Protein AF-A0A2A5WY57-F1 (afdb_monomer_lite)

Radius of gyration: 16.87 Å; chains: 1; bounding box: 44×30×49 Å

Foldseek 3Di:
DKDFDFACAQPAAAQQQRHTDHGGATWIWDWDADPPDGDTDTHTHRLVSCLQQVLVVSLVCCVVPNDPPPVVSVVSNVSSVLCVVQVQSNFFQEKDFACAQPFAAPQPRHTDHGRAIWTFTWDDDPSHTHTPGIHFLCCCCVRRVHLPCNLVSRPVRYPPDDPVNSVVSVVRND

Sequence (174 aa):
MNVIEPASSGRSKGRGCKQNIAKGDLPFGEQLPNPFADGDMTLWFHLLCAAYRRPEPLHDLLSESPPEDGECSENLTELCRIGIEAPRLQRIAEAELAPSGRTRCRHRKEAIEKATWRLRLEYFEEGAFNPSGNIHLGCSTVFLTTTDTVMARVIHFTTELTDTQAKEIKEALQ

InterPro domains:
  IPR001510 Zinc finger, PARP-type [PS50064] (2-56)
  IPR001510 Zinc finger, PARP-type [SM01336] (5-81)
  IPR001510 Zinc finger, PARP-type [SM01336] (96-174)
  IPR036957 Zinc finger, PARP-type superfamily [G3DSA:3.30.1740.10] (2-79)
  IPR036957 Zinc finger, PARP-type superfamily [G3DSA:3.30.1740.10] (90-174)

Secondary structure (DSSP, 8-state):
--EE---S-TT-B-TTT-PBPPTT---EEEEEE-SSSSSEEEEEE-HHHHHHH-HHHHHHHHHHS--S-HHHHHHHHHHHHHHHHSGGGGGEEEEEE-S-TTPBBTTT-PBPPTT-EEEEEEEEETTEEEEEEEEEGGGHHHHHS--TTHHHHHHHHSTT--HHHHHHHHHHT-

Organism: NCBI:txid1986255

pLDDT: mean 93.29, std 5.65, range [62.72, 97.94]

Structure (mmCIF, N/CA/C/O backbone):
data_AF-A0A2A5WY57-F1
#
_entry.id   AF-A0A2A5WY57-F1
#
loop_
_atom_site.group_PDB
_atom_site.id
_atom_site.type_symbol
_atom_site.label_atom_id
_atom_site.label_alt_id
_atom_site.label_comp_id
_atom_site.label_asym_id
_atom_site.label_entity_id
_atom_site.label_seq_id
_atom_site.pdbx_PDB_ins_code
_atom_site.Cartn_x
_atom_site.Cartn_y
_atom_site.Cartn_z
_atom_site.occupancy
_atom_site.B_iso_or_equiv
_atom_site.auth_seq_id
_atom_site.auth_comp_id
_atom_site.auth_asym_id
_atom_site.auth_atom_id
_atom_site.pdbx_PDB_model_num
ATOM 1 N N . MET A 1 1 ? 4.658 -5.358 -22.355 1.00 84.69 1 MET A N 1
ATOM 2 C CA . MET A 1 1 ? 5.766 -5.870 -21.513 1.00 84.69 1 MET A CA 1
ATOM 3 C C . MET A 1 1 ? 6.025 -4.863 -20.409 1.00 84.69 1 MET A C 1
ATOM 5 O O . MET A 1 1 ? 6.137 -3.685 -20.723 1.00 84.69 1 MET A O 1
ATOM 9 N N . ASN A 1 2 ? 6.044 -5.297 -19.149 1.00 94.56 2 ASN A N 1
ATOM 10 C CA . ASN A 1 2 ? 6.257 -4.399 -18.010 1.00 94.56 2 ASN A CA 1
ATOM 11 C C . ASN A 1 2 ? 7.690 -3.855 -17.999 1.00 94.56 2 ASN A C 1
ATOM 13 O O . ASN A 1 2 ? 8.589 -4.492 -18.542 1.00 94.56 2 ASN A O 1
ATOM 17 N N . VAL A 1 3 ? 7.898 -2.687 -17.393 1.00 94.50 3 VAL A N 1
ATOM 18 C CA . VAL A 1 3 ? 9.199 -2.001 -17.391 1.00 94.50 3 VAL A CA 1
ATOM 19 C C 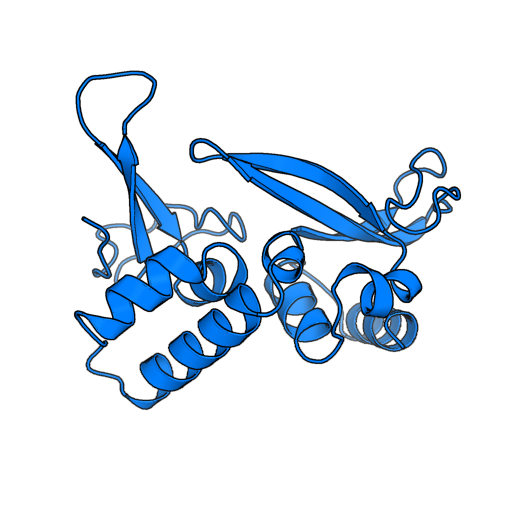. VAL A 1 3 ? 9.534 -1.416 -16.022 1.00 94.50 3 VAL A C 1
ATOM 21 O O . VAL A 1 3 ? 8.642 -1.025 -15.270 1.00 94.50 3 VAL A O 1
ATOM 24 N N . ILE A 1 4 ? 10.826 -1.312 -15.716 1.00 94.62 4 ILE A N 1
ATOM 25 C CA . ILE A 1 4 ? 11.364 -0.439 -14.668 1.00 94.62 4 ILE A CA 1
ATOM 26 C C . ILE A 1 4 ? 12.348 0.492 -15.363 1.00 94.62 4 ILE A C 1
ATOM 28 O O . ILE A 1 4 ? 13.357 0.041 -15.899 1.00 94.62 4 ILE A O 1
ATOM 32 N N . GLU A 1 5 ? 12.042 1.784 -15.398 1.00 93.00 5 GLU A N 1
ATOM 33 C CA . GLU A 1 5 ? 12.863 2.765 -16.110 1.00 93.00 5 GLU A CA 1
ATOM 34 C C . GLU A 1 5 ? 12.839 4.127 -15.415 1.00 93.00 5 GLU A C 1
ATOM 36 O O . GLU A 1 5 ? 11.856 4.437 -14.739 1.00 93.00 5 GLU A O 1
ATOM 41 N N . PRO A 1 6 ? 13.879 4.967 -15.579 1.00 94.81 6 PRO A N 1
ATOM 42 C CA . PRO A 1 6 ? 13.892 6.297 -14.991 1.00 94.81 6 PRO A CA 1
ATOM 43 C C . PRO A 1 6 ? 12.713 7.148 -15.471 1.00 94.81 6 PRO A C 1
ATOM 45 O O . PRO A 1 6 ? 12.503 7.350 -16.669 1.00 94.81 6 PRO A O 1
ATOM 48 N N . ALA A 1 7 ? 11.971 7.726 -14.532 1.00 95.06 7 ALA A N 1
ATOM 49 C CA . ALA A 1 7 ? 10.835 8.578 -14.827 1.00 95.06 7 ALA A CA 1
ATOM 50 C C . ALA A 1 7 ? 11.285 9.821 -15.609 1.00 95.06 7 ALA A C 1
ATOM 52 O O . ALA A 1 7 ? 12.013 10.681 -15.104 1.00 95.06 7 ALA A O 1
ATOM 53 N N . SER A 1 8 ? 10.788 9.963 -16.839 1.00 94.44 8 SER A N 1
ATOM 54 C CA . SER A 1 8 ? 11.121 11.091 -17.723 1.00 94.44 8 SER A CA 1
ATOM 55 C C . SER A 1 8 ? 10.686 12.460 -17.176 1.00 94.44 8 SER A C 1
ATOM 57 O O . SER A 1 8 ? 11.261 13.496 -17.526 1.00 94.44 8 SER A O 1
ATOM 59 N N . SER A 1 9 ? 9.681 12.491 -16.293 1.00 95.31 9 SER A N 1
ATOM 60 C CA . SER A 1 9 ? 9.172 13.703 -15.646 1.00 95.31 9 SER A CA 1
ATOM 61 C C . SER A 1 9 ? 8.577 13.406 -14.270 1.00 95.31 9 SER A C 1
ATOM 63 O O . SER A 1 9 ? 8.191 12.277 -13.993 1.00 95.31 9 SER A O 1
ATOM 65 N N . GLY A 1 10 ? 8.414 14.447 -13.447 1.00 94.69 10 GLY A N 1
ATOM 66 C CA . GLY A 1 10 ? 7.782 14.353 -12.126 1.00 94.69 10 GLY A CA 1
ATOM 67 C C . GLY A 1 10 ? 6.246 14.440 -12.122 1.00 94.69 10 GLY A C 1
ATOM 68 O O . GLY A 1 10 ? 5.657 14.798 -11.106 1.00 94.69 10 GLY A O 1
ATOM 69 N N . ARG A 1 11 ? 5.589 14.249 -13.278 1.00 94.31 11 ARG A N 1
ATOM 70 C CA . ARG A 1 11 ? 4.135 14.470 -13.440 1.00 94.31 11 ARG A CA 1
ATOM 71 C C . ARG A 1 11 ? 3.291 13.222 -13.189 1.00 94.31 11 ARG A C 1
ATOM 73 O O . ARG A 1 11 ? 2.091 13.343 -12.952 1.00 94.31 11 ARG A O 1
ATOM 80 N N . SER A 1 12 ? 3.894 12.040 -13.281 1.00 95.19 12 SER A N 1
ATOM 81 C CA . SER A 1 12 ? 3.203 10.776 -13.037 1.00 95.19 12 SER A CA 1
ATOM 82 C C . SER A 1 12 ? 2.907 10.617 -11.549 1.00 95.19 12 SER A C 1
ATOM 84 O O . SER A 1 12 ? 3.726 10.971 -10.704 1.00 95.19 12 SER A O 1
ATOM 86 N N . LYS A 1 13 ? 1.743 10.051 -11.228 1.00 95.62 13 LYS A N 1
ATOM 87 C CA . LYS A 1 13 ? 1.379 9.666 -9.862 1.00 95.62 13 LYS A CA 1
ATOM 88 C C . LYS A 1 13 ? 1.434 8.154 -9.730 1.00 95.62 13 LYS A C 1
ATOM 90 O O . LYS A 1 13 ? 0.886 7.454 -10.580 1.00 95.62 13 LYS A O 1
ATOM 95 N N . GLY A 1 14 ? 2.053 7.666 -8.662 1.00 95.69 14 GLY A N 1
ATOM 96 C CA . GLY A 1 14 ? 2.055 6.249 -8.327 1.00 95.69 14 GLY A CA 1
ATOM 97 C C . GLY A 1 14 ? 0.635 5.793 -8.019 1.00 95.69 14 GLY A C 1
ATOM 98 O O . GLY A 1 14 ? -0.016 6.340 -7.132 1.00 95.69 14 GLY A O 1
ATOM 99 N N . ARG A 1 15 ? 0.127 4.788 -8.735 1.00 95.69 15 ARG A N 1
ATOM 100 C CA . ARG A 1 15 ? -1.267 4.346 -8.572 1.00 95.69 15 ARG A CA 1
ATOM 101 C C . ARG A 1 15 ? -1.577 3.722 -7.211 1.00 95.69 15 ARG A C 1
ATOM 103 O O . ARG A 1 15 ? -2.738 3.721 -6.820 1.00 95.69 15 ARG A O 1
ATOM 110 N N . GLY A 1 16 ? -0.566 3.222 -6.498 1.00 94.56 16 GLY A N 1
ATOM 111 C CA . GLY A 1 16 ? -0.726 2.660 -5.153 1.00 94.56 16 GLY A CA 1
ATOM 112 C C . GLY A 1 16 ? -1.022 3.724 -4.091 1.00 94.56 16 GLY A C 1
ATOM 113 O O . GLY A 1 16 ? -2.063 3.673 -3.446 1.00 94.56 16 GLY A O 1
ATOM 114 N N . CYS A 1 17 ? -0.127 4.705 -3.931 1.00 94.50 17 CYS A N 1
ATOM 115 C CA . CYS A 1 17 ? -0.208 5.737 -2.884 1.00 94.50 17 CYS A CA 1
ATOM 116 C C . CYS A 1 17 ? -0.767 7.092 -3.360 1.00 94.50 17 CYS A C 1
ATOM 118 O O . CYS A 1 17 ? -0.982 7.993 -2.551 1.00 94.50 17 CYS A O 1
ATOM 120 N N . LYS A 1 18 ? -0.980 7.267 -4.672 1.00 93.94 18 LYS A N 1
ATOM 121 C CA . LYS A 1 18 ? -1.469 8.498 -5.329 1.00 93.94 18 LYS A CA 1
ATOM 122 C C . LYS A 1 18 ? -0.518 9.705 -5.232 1.00 93.94 18 LYS A C 1
ATOM 124 O O . LYS A 1 18 ? -0.885 10.796 -5.674 1.00 93.94 18 LYS A O 1
ATOM 129 N N . GLN A 1 19 ? 0.700 9.510 -4.722 1.00 94.75 19 GLN A N 1
ATOM 130 C CA . GLN A 1 19 ? 1.749 10.531 -4.655 1.00 94.75 19 GLN A CA 1
ATOM 131 C C . GLN A 1 19 ? 2.503 10.657 -5.981 1.00 94.75 19 GLN A C 1
ATOM 133 O O . GLN A 1 19 ? 2.505 9.734 -6.798 1.00 94.75 19 GLN A O 1
ATOM 138 N N . ASN A 1 20 ? 3.156 11.799 -6.195 1.00 96.75 20 ASN A N 1
ATOM 139 C CA . ASN A 1 20 ? 3.978 12.018 -7.385 1.00 96.75 20 ASN A CA 1
ATOM 140 C C . ASN A 1 20 ? 5.194 11.071 -7.396 1.00 96.75 20 ASN A C 1
ATOM 142 O O . ASN A 1 20 ? 5.759 10.745 -6.352 1.00 96.75 20 ASN A O 1
ATOM 146 N N . ILE A 1 21 ? 5.599 10.644 -8.587 1.00 96.69 21 ILE A N 1
ATOM 147 C CA . ILE A 1 21 ? 6.870 9.957 -8.846 1.00 96.69 21 ILE A CA 1
ATOM 148 C C . ILE A 1 21 ? 7.864 11.033 -9.273 1.00 96.69 21 ILE A C 1
ATOM 150 O O . ILE A 1 21 ? 7.536 11.813 -10.169 1.00 96.69 21 ILE A O 1
ATOM 154 N N . ALA A 1 22 ? 9.032 11.130 -8.634 1.00 96.88 22 ALA A N 1
ATOM 155 C CA . ALA A 1 22 ? 9.987 12.176 -8.980 1.00 96.88 22 ALA A CA 1
ATOM 156 C C . ALA A 1 22 ? 10.674 11.865 -10.316 1.00 96.88 22 ALA A C 1
ATOM 158 O O . ALA A 1 22 ? 10.814 10.715 -10.724 1.00 96.88 22 ALA A O 1
ATOM 159 N N . LYS A 1 23 ? 11.107 12.912 -11.027 1.00 96.44 23 LYS A N 1
ATOM 160 C CA . LYS A 1 23 ? 11.884 12.740 -12.259 1.00 96.44 23 LYS A CA 1
ATOM 161 C C . LYS A 1 23 ? 13.201 12.034 -11.922 1.00 96.44 23 LYS A C 1
ATOM 163 O O . LYS A 1 23 ? 13.928 12.515 -11.061 1.00 96.44 23 LYS A O 1
ATOM 168 N N . GLY A 1 24 ? 13.530 10.980 -12.661 1.00 94.31 24 GLY A N 1
ATOM 169 C CA . GLY A 1 24 ? 14.748 10.192 -12.467 1.00 94.31 24 GLY A CA 1
ATOM 170 C C . GLY A 1 24 ? 14.603 9.012 -11.505 1.00 94.31 24 GLY A C 1
ATOM 171 O O . GLY A 1 24 ? 15.455 8.131 -11.553 1.00 94.31 24 GLY A O 1
ATOM 172 N N . ASP A 1 25 ? 13.531 8.941 -10.707 1.00 94.19 25 ASP A N 1
ATOM 173 C CA . ASP A 1 25 ? 13.212 7.733 -9.931 1.00 94.19 25 ASP A CA 1
ATOM 174 C C . ASP A 1 25 ? 12.941 6.555 -10.871 1.00 94.19 25 ASP A C 1
ATOM 176 O O . ASP A 1 25 ? 12.549 6.770 -12.014 1.00 94.19 25 ASP A O 1
ATOM 180 N N . LEU A 1 26 ? 13.079 5.322 -10.384 1.00 94.25 26 LEU A N 1
ATOM 181 C CA . LEU A 1 26 ? 12.827 4.087 -11.137 1.00 94.25 26 LEU A CA 1
ATOM 182 C C . LEU A 1 26 ? 11.443 3.491 -10.802 1.00 94.25 26 LEU A C 1
ATOM 184 O O . LEU A 1 26 ? 11.377 2.550 -10.016 1.00 94.25 26 LEU A O 1
ATOM 188 N N . PRO A 1 27 ? 10.305 4.012 -11.299 1.00 95.75 27 PRO A N 1
ATOM 189 C CA . PRO A 1 27 ? 9.007 3.379 -11.088 1.00 95.75 27 PRO A CA 1
ATOM 190 C C . PRO A 1 27 ? 8.852 2.076 -11.881 1.00 95.75 27 PRO A C 1
ATOM 192 O O . PRO A 1 27 ? 9.459 1.876 -12.929 1.00 95.75 27 PRO A O 1
ATOM 195 N N . PHE A 1 28 ? 7.933 1.237 -11.413 1.00 97.06 28 PHE A N 1
ATOM 196 C CA . PHE A 1 28 ? 7.390 0.118 -12.171 1.00 97.06 28 PHE A CA 1
ATOM 197 C C . PHE A 1 28 ? 6.265 0.608 -13.092 1.00 97.06 28 PHE A C 1
ATOM 199 O O . PHE A 1 28 ? 5.297 1.226 -12.633 1.00 97.06 28 PHE A O 1
ATOM 206 N N . GLY A 1 29 ? 6.402 0.344 -14.388 1.00 96.75 29 GLY A N 1
ATOM 207 C CA . GLY A 1 29 ? 5.417 0.602 -15.428 1.00 96.75 29 GLY A CA 1
ATOM 208 C C . GLY A 1 29 ? 4.764 -0.695 -15.882 1.00 96.75 29 GLY A C 1
ATOM 209 O O . GLY A 1 29 ? 5.352 -1.468 -16.636 1.00 96.75 29 GLY A O 1
ATOM 210 N N . GLU A 1 30 ? 3.530 -0.922 -15.453 1.00 96.75 30 GLU A N 1
ATOM 211 C CA . GLU A 1 30 ? 2.764 -2.087 -15.879 1.00 96.75 30 GLU A CA 1
ATOM 212 C C . GLU A 1 30 ? 2.016 -1.807 -17.177 1.00 96.75 30 GLU A C 1
ATOM 214 O O . GLU A 1 30 ? 1.288 -0.816 -17.260 1.00 96.75 30 GLU A O 1
ATOM 219 N N . GLN A 1 31 ? 2.170 -2.678 -18.172 1.00 95.44 31 GLN A N 1
ATOM 220 C CA . GLN A 1 31 ? 1.458 -2.564 -19.443 1.00 95.44 31 GLN A CA 1
ATOM 221 C C . GLN A 1 31 ? 0.158 -3.354 -19.392 1.00 95.44 31 GLN A C 1
ATOM 223 O O . GLN A 1 31 ? 0.175 -4.560 -19.150 1.00 95.44 31 GLN A O 1
ATOM 228 N N . LEU A 1 32 ? -0.956 -2.682 -19.664 1.00 93.25 32 LEU A N 1
ATOM 229 C CA . LEU A 1 32 ? -2.273 -3.301 -19.797 1.00 93.25 32 LEU A CA 1
ATOM 230 C C . LEU A 1 32 ? -2.932 -2.854 -21.105 1.00 93.25 32 LEU A C 1
ATOM 232 O O . LEU A 1 32 ? -2.687 -1.723 -21.525 1.00 93.25 32 LEU A O 1
ATOM 236 N N . PRO A 1 33 ? -3.820 -3.667 -21.705 1.00 93.00 33 PRO A N 1
ATOM 237 C CA . PRO A 1 33 ? -4.618 -3.228 -22.844 1.00 93.00 33 PRO A CA 1
ATOM 238 C C . PRO A 1 33 ? -5.377 -1.942 -22.518 1.00 93.00 33 PRO A C 1
ATOM 240 O O 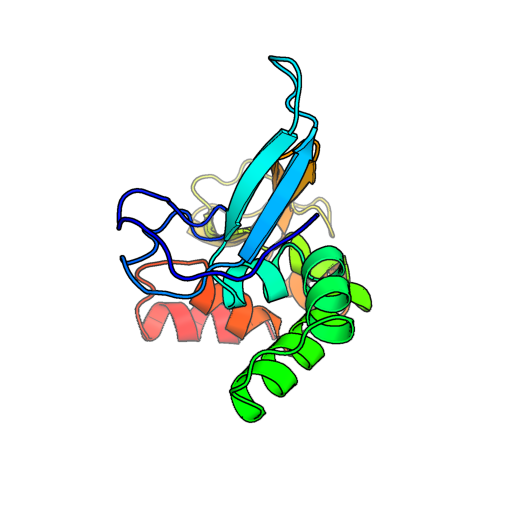. PRO A 1 33 ? -5.967 -1.812 -21.441 1.00 93.00 33 PRO A O 1
ATOM 243 N N . ASN A 1 34 ? -5.364 -0.982 -23.438 1.00 89.56 34 ASN A N 1
ATOM 244 C CA . ASN A 1 34 ? -6.107 0.255 -23.271 1.00 89.56 34 ASN A CA 1
ATOM 245 C C . ASN A 1 34 ? -7.606 -0.001 -23.529 1.00 89.56 34 ASN A C 1
ATOM 247 O O . ASN A 1 34 ? -7.976 -0.412 -24.627 1.00 89.56 34 ASN A O 1
ATOM 251 N N . PRO A 1 35 ? -8.502 0.255 -22.558 1.00 87.38 35 PRO A N 1
ATOM 252 C CA . PRO A 1 35 ? -9.932 0.003 -22.743 1.00 87.38 35 PRO A CA 1
ATOM 253 C C . PRO A 1 35 ? -10.633 1.037 -23.644 1.00 87.38 35 PRO A C 1
ATOM 255 O O . PRO A 1 35 ? -11.794 0.844 -23.999 1.00 87.38 35 PRO A O 1
ATOM 258 N N . PHE A 1 36 ? -9.968 2.145 -23.994 1.00 88.56 36 PHE A N 1
ATOM 259 C CA . PHE A 1 36 ? -10.570 3.277 -24.712 1.00 88.56 36 PHE A CA 1
ATOM 260 C C . PHE A 1 36 ? -9.951 3.562 -26.086 1.00 88.56 36 PHE A C 1
ATOM 262 O O . PHE A 1 36 ? -10.459 4.421 -26.807 1.00 88.56 36 PHE A O 1
ATOM 269 N N . ALA A 1 37 ? -8.851 2.902 -26.443 1.00 90.06 37 ALA A N 1
ATOM 270 C CA . ALA A 1 37 ? -8.170 3.081 -27.721 1.00 90.06 37 ALA A CA 1
ATOM 271 C C . ALA A 1 37 ? -7.372 1.825 -28.080 1.00 90.06 37 ALA A C 1
ATOM 273 O O . ALA A 1 37 ? -7.116 0.989 -27.220 1.00 90.06 37 ALA A O 1
ATOM 274 N N . ASP A 1 38 ? -6.935 1.726 -29.333 1.00 91.50 38 ASP A N 1
ATOM 275 C CA . ASP A 1 38 ? -6.029 0.659 -29.747 1.00 91.50 38 ASP A CA 1
ATOM 276 C C . ASP A 1 38 ? -4.664 0.792 -29.049 1.00 91.50 38 ASP A C 1
ATOM 278 O O . ASP A 1 38 ? -4.120 1.892 -28.907 1.00 91.50 38 ASP A O 1
ATOM 282 N N . GLY A 1 39 ? -4.095 -0.349 -28.654 1.00 91.56 39 GLY A N 1
ATOM 283 C CA . GLY A 1 39 ? -2.778 -0.450 -28.025 1.00 91.56 39 GLY A CA 1
ATOM 284 C C . GLY A 1 39 ? -2.818 -0.626 -26.506 1.00 91.56 39 GLY A C 1
ATOM 285 O O . GLY A 1 39 ? -3.864 -0.883 -25.909 1.00 91.56 39 GLY A O 1
ATOM 286 N N . ASP A 1 40 ? -1.648 -0.491 -25.887 1.00 93.06 40 ASP A N 1
ATOM 287 C CA . ASP A 1 40 ? -1.461 -0.652 -24.446 1.00 93.06 40 ASP A CA 1
ATOM 288 C C . ASP A 1 40 ? -1.414 0.709 -23.733 1.00 93.06 40 ASP A C 1
ATOM 290 O O . ASP A 1 40 ? -1.110 1.752 -24.320 1.00 93.06 40 ASP A O 1
ATOM 294 N N . MET A 1 41 ? -1.701 0.697 -22.435 1.00 93.19 41 MET A N 1
ATOM 295 C CA . MET A 1 41 ? -1.468 1.806 -21.522 1.00 93.19 41 MET A CA 1
ATOM 296 C C . MET A 1 41 ? -0.485 1.406 -20.421 1.00 93.19 41 MET A C 1
ATOM 298 O O . MET A 1 41 ? -0.564 0.309 -19.866 1.00 93.19 41 MET A O 1
ATOM 302 N N . THR A 1 42 ? 0.379 2.346 -20.034 1.00 95.19 42 THR A N 1
ATOM 303 C CA . THR A 1 42 ? 1.280 2.165 -18.893 1.00 95.19 42 THR A CA 1
ATOM 304 C C . THR A 1 42 ? 0.649 2.670 -17.603 1.00 95.19 42 THR A C 1
ATOM 306 O O . THR A 1 42 ? 0.237 3.831 -17.488 1.00 95.19 42 THR A O 1
ATOM 309 N N . LEU A 1 43 ? 0.657 1.825 -16.582 1.00 95.75 43 LEU A N 1
ATOM 310 C CA . LEU A 1 43 ? 0.303 2.182 -15.222 1.00 95.75 43 LEU A CA 1
ATOM 311 C C . LEU A 1 43 ? 1.551 2.286 -14.359 1.00 95.75 43 LEU A C 1
ATOM 313 O O . LEU A 1 43 ? 2.241 1.303 -14.124 1.00 95.75 43 LEU A O 1
ATOM 317 N N . TRP A 1 44 ? 1.811 3.494 -13.868 1.00 97.12 44 TRP A N 1
ATOM 318 C CA . TRP A 1 44 ? 2.997 3.784 -13.075 1.00 97.12 44 TRP A CA 1
ATOM 319 C C . TRP A 1 44 ? 2.765 3.575 -11.579 1.00 97.12 44 TRP A C 1
ATOM 321 O O . TRP A 1 44 ? 1.787 4.061 -11.001 1.00 97.12 44 TRP A O 1
ATOM 331 N N . PHE A 1 45 ? 3.714 2.903 -10.940 1.00 97.69 45 PHE A N 1
ATOM 332 C CA . PHE A 1 45 ? 3.778 2.666 -9.504 1.00 97.69 45 PHE A CA 1
ATOM 333 C C . PHE A 1 45 ? 5.199 2.955 -9.015 1.00 97.69 45 PHE A C 1
ATOM 335 O O . PHE A 1 45 ? 6.166 2.631 -9.696 1.00 97.69 45 PHE A O 1
ATOM 342 N N . HIS A 1 46 ? 5.360 3.502 -7.809 1.00 97.00 46 HIS A N 1
ATOM 343 C CA . HIS A 1 46 ? 6.645 3.365 -7.113 1.00 97.00 46 HIS A CA 1
ATOM 344 C C . HIS A 1 46 ? 6.943 1.871 -6.906 1.00 97.00 46 HIS A C 1
ATOM 346 O O . HIS A 1 46 ? 6.002 1.099 -6.708 1.00 97.00 46 HIS A O 1
ATOM 352 N N . LEU A 1 47 ? 8.214 1.454 -6.898 1.00 96.38 47 LEU A N 1
ATOM 353 C CA . LEU A 1 47 ? 8.576 0.033 -6.738 1.00 96.38 47 LEU A CA 1
ATOM 354 C C . LEU A 1 47 ? 7.950 -0.586 -5.487 1.00 96.38 47 LEU A C 1
ATOM 356 O O . LEU A 1 47 ? 7.320 -1.636 -5.562 1.00 96.38 47 LEU A O 1
ATOM 360 N N . LEU A 1 48 ? 8.015 0.118 -4.354 1.00 96.25 48 LEU A N 1
ATOM 361 C CA . LEU A 1 48 ? 7.412 -0.349 -3.107 1.00 96.25 48 LEU A CA 1
ATOM 362 C C . LEU A 1 48 ? 5.874 -0.425 -3.184 1.00 96.25 48 LEU A C 1
ATOM 364 O O . LEU A 1 48 ? 5.269 -1.373 -2.685 1.00 96.25 48 LEU A O 1
ATOM 368 N N . CYS A 1 49 ? 5.226 0.528 -3.867 1.00 97.62 49 CYS A N 1
ATOM 369 C CA . CYS A 1 49 ? 3.785 0.466 -4.131 1.00 97.62 49 CYS A CA 1
ATOM 370 C C . CYS A 1 49 ? 3.415 -0.766 -4.967 1.00 97.62 49 CYS A C 1
ATOM 372 O O . CYS A 1 49 ? 2.407 -1.413 -4.678 1.00 97.62 49 CYS A O 1
ATOM 374 N N . ALA A 1 50 ? 4.207 -1.075 -5.997 1.00 97.56 50 ALA A N 1
ATOM 375 C CA . ALA A 1 50 ? 4.017 -2.252 -6.835 1.00 97.56 50 ALA A CA 1
ATOM 376 C C . ALA A 1 50 ? 4.240 -3.540 -6.033 1.00 97.56 50 ALA A C 1
ATOM 378 O O . ALA A 1 50 ? 3.336 -4.365 -5.993 1.00 97.56 50 ALA A O 1
ATOM 379 N N . ALA A 1 51 ? 5.329 -3.661 -5.271 1.00 97.50 51 ALA A N 1
ATOM 380 C CA . ALA A 1 51 ? 5.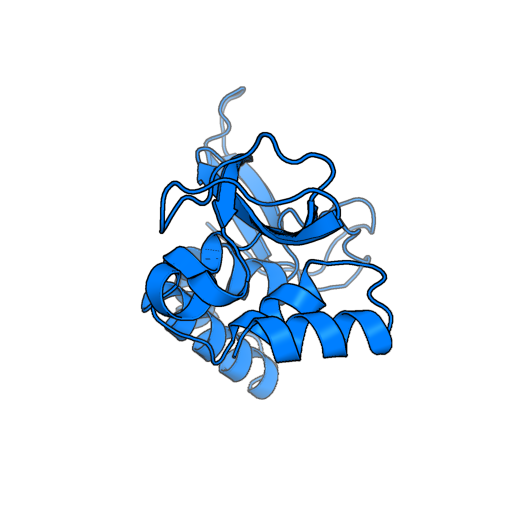578 -4.828 -4.418 1.00 97.50 51 ALA A CA 1
ATOM 381 C C . ALA A 1 51 ? 4.444 -5.076 -3.412 1.00 97.50 51 ALA A C 1
ATOM 383 O O . ALA A 1 51 ? 4.111 -6.213 -3.079 1.00 97.50 51 ALA A O 1
ATOM 384 N N . TYR A 1 52 ? 3.791 -4.012 -2.939 1.00 97.31 52 TYR A N 1
ATOM 385 C CA . TYR A 1 52 ? 2.667 -4.155 -2.031 1.00 97.31 52 TYR A CA 1
ATOM 386 C C . TYR A 1 52 ? 1.328 -4.452 -2.701 1.00 97.31 52 TYR A C 1
ATOM 388 O O . TYR A 1 52 ? 0.554 -5.228 -2.138 1.00 97.31 52 TYR A O 1
ATOM 396 N N . ARG A 1 53 ? 1.012 -3.815 -3.830 1.00 97.31 53 ARG A N 1
ATOM 397 C CA . ARG A 1 53 ? -0.339 -3.847 -4.419 1.00 97.31 53 ARG A CA 1
ATOM 398 C C . ARG A 1 53 ? -0.429 -4.686 -5.687 1.00 97.31 53 ARG A C 1
ATOM 400 O O . ARG A 1 53 ? -1.523 -5.143 -5.986 1.00 97.31 53 ARG A O 1
ATOM 407 N N . ARG A 1 54 ? 0.681 -4.857 -6.408 1.00 97.25 54 ARG A N 1
ATOM 408 C CA . ARG A 1 54 ? 0.840 -5.590 -7.675 1.00 97.25 54 ARG A CA 1
ATOM 409 C C . ARG A 1 54 ? 2.061 -6.533 -7.603 1.00 97.25 54 ARG A C 1
ATOM 411 O O . ARG A 1 54 ? 2.999 -6.365 -8.383 1.00 97.25 54 ARG A O 1
ATOM 418 N N . PRO A 1 55 ? 2.100 -7.473 -6.642 1.00 97.19 55 PRO A N 1
ATOM 419 C CA . PRO A 1 55 ? 3.297 -8.262 -6.398 1.00 97.19 55 PRO A CA 1
ATOM 420 C C . PRO A 1 55 ? 3.600 -9.253 -7.525 1.00 97.19 55 PRO A C 1
ATOM 422 O O . PRO A 1 55 ? 4.766 -9.404 -7.855 1.00 97.19 55 PRO A O 1
ATOM 425 N N . GLU A 1 56 ? 2.600 -9.880 -8.157 1.00 97.06 56 GLU A N 1
ATOM 426 C CA . GLU A 1 56 ? 2.834 -10.851 -9.237 1.00 97.06 56 GLU A CA 1
ATOM 427 C C . GLU A 1 56 ? 3.518 -10.197 -10.455 1.00 97.06 56 GLU A C 1
ATOM 429 O O . GLU A 1 56 ? 4.616 -10.625 -10.807 1.00 97.06 56 GLU A O 1
ATOM 434 N N . PRO A 1 57 ? 2.980 -9.111 -11.062 1.00 96.44 57 PRO A N 1
ATOM 435 C CA . PRO A 1 57 ? 3.592 -8.535 -12.262 1.00 96.44 57 PRO A CA 1
ATOM 436 C C . PRO A 1 57 ? 4.974 -7.920 -12.017 1.00 96.44 57 PRO A C 1
ATOM 438 O O . PRO A 1 57 ? 5.776 -7.835 -12.949 1.00 96.44 57 PRO A O 1
ATOM 441 N N . LEU A 1 58 ? 5.241 -7.453 -10.790 1.00 97.06 58 LEU A N 1
ATOM 442 C CA . LEU A 1 58 ? 6.563 -6.965 -10.410 1.00 97.06 58 LEU A CA 1
ATOM 443 C C . LEU A 1 58 ? 7.534 -8.129 -10.182 1.00 97.06 58 LEU A C 1
ATOM 445 O O . LEU A 1 58 ? 8.658 -8.064 -10.664 1.00 97.06 58 LEU A O 1
ATOM 449 N N . HIS A 1 59 ? 7.112 -9.183 -9.479 1.00 96.94 59 HIS A N 1
ATOM 450 C CA . HIS A 1 59 ? 7.938 -10.362 -9.220 1.00 96.94 59 HIS A CA 1
ATOM 451 C C . HIS A 1 59 ? 8.410 -11.025 -10.516 1.00 96.94 59 HIS A C 1
ATOM 453 O O . HIS A 1 59 ? 9.587 -11.370 -10.632 1.00 96.94 59 HIS A O 1
ATOM 459 N N . ASP A 1 60 ? 7.514 -11.164 -11.496 1.00 96.06 60 ASP A N 1
ATOM 460 C CA . ASP A 1 60 ? 7.848 -11.717 -12.810 1.00 96.06 60 ASP A CA 1
ATOM 461 C C . ASP A 1 60 ? 8.933 -10.874 -13.495 1.00 96.06 60 ASP A C 1
ATOM 463 O O . ASP A 1 60 ? 9.961 -11.402 -13.916 1.00 96.06 60 ASP A O 1
ATOM 467 N N . LEU A 1 61 ? 8.771 -9.546 -13.504 1.00 95.12 61 LEU A N 1
ATOM 468 C CA . LEU A 1 61 ? 9.759 -8.640 -14.090 1.00 95.12 61 LEU A CA 1
ATOM 469 C C . LEU A 1 61 ? 11.111 -8.688 -13.361 1.00 95.12 61 LEU A C 1
ATOM 471 O O . LEU A 1 61 ? 12.149 -8.716 -14.013 1.00 95.12 61 LEU A O 1
ATOM 475 N N . LEU A 1 62 ? 11.115 -8.707 -12.024 1.00 94.19 62 LEU A N 1
ATOM 476 C CA . LEU A 1 62 ? 12.344 -8.802 -11.226 1.00 94.19 62 LEU A CA 1
ATOM 477 C C . LEU A 1 62 ? 13.078 -10.128 -11.463 1.00 94.19 62 LEU A C 1
ATOM 479 O O . LEU A 1 62 ? 14.306 -10.158 -11.452 1.00 94.19 62 LEU A O 1
ATOM 483 N N . SER A 1 63 ? 12.335 -11.209 -11.706 1.00 91.88 63 SER A N 1
ATOM 484 C CA . SER A 1 63 ? 12.899 -12.528 -12.014 1.00 91.88 63 SER A CA 1
ATOM 485 C C . SER A 1 63 ? 13.546 -12.569 -13.402 1.00 91.88 63 SER A C 1
ATOM 487 O O . SER A 1 63 ? 14.561 -13.236 -13.592 1.00 91.88 63 SER A O 1
ATOM 489 N N . GLU A 1 64 ? 12.974 -11.856 -14.374 1.00 91.38 64 GLU A N 1
ATOM 490 C CA . GLU A 1 64 ? 13.495 -11.769 -15.744 1.00 91.38 64 GLU A CA 1
ATOM 491 C C . GLU A 1 64 ? 14.634 -10.753 -15.888 1.00 91.38 64 GLU A C 1
ATOM 493 O O . GLU A 1 64 ? 15.536 -10.924 -16.709 1.00 91.38 64 GLU A O 1
ATOM 498 N N . SER A 1 65 ? 14.574 -9.651 -15.144 1.00 86.81 65 SER A N 1
ATOM 499 C CA . SER A 1 65 ? 15.473 -8.503 -15.277 1.00 86.81 65 SER A CA 1
ATOM 500 C C . SER A 1 65 ? 15.640 -7.795 -13.928 1.00 86.81 65 SER A C 1
ATOM 502 O O . SER A 1 65 ? 15.036 -6.742 -13.695 1.00 86.81 65 SER A O 1
ATOM 504 N N . PRO A 1 66 ? 16.451 -8.362 -13.018 1.00 81.44 66 PRO A N 1
ATOM 505 C CA . PRO A 1 66 ? 16.685 -7.767 -11.712 1.00 81.44 66 PRO A CA 1
ATOM 506 C C . PRO A 1 66 ? 17.434 -6.426 -11.844 1.00 81.44 66 PRO A C 1
ATOM 508 O O . PRO A 1 66 ? 18.351 -6.315 -12.663 1.00 81.44 66 PRO A O 1
ATOM 511 N N . PRO A 1 67 ? 17.083 -5.404 -11.040 1.00 79.12 67 PRO A N 1
ATOM 512 C CA . PRO A 1 67 ? 17.851 -4.167 -10.934 1.00 79.12 67 PRO A CA 1
ATOM 513 C C . PRO A 1 67 ? 19.311 -4.426 -10.535 1.00 79.12 67 PRO A C 1
ATOM 515 O O . PRO A 1 67 ? 19.598 -5.367 -9.798 1.00 79.12 67 PRO A O 1
ATOM 518 N N . GLU A 1 68 ? 20.226 -3.546 -10.955 1.00 79.25 68 GLU A N 1
ATOM 519 C CA . GLU A 1 68 ? 21.654 -3.639 -10.592 1.00 79.25 68 GLU A CA 1
ATOM 520 C C . GLU A 1 68 ? 21.901 -3.497 -9.077 1.00 79.25 68 GLU A C 1
ATOM 522 O O . GLU A 1 68 ? 22.890 -4.009 -8.553 1.00 79.25 68 GLU A O 1
ATOM 527 N N . ASP A 1 69 ? 20.994 -2.824 -8.362 1.00 78.56 69 ASP A N 1
ATOM 528 C CA . ASP A 1 69 ? 21.011 -2.729 -6.901 1.00 78.56 69 ASP A CA 1
ATOM 529 C C . ASP A 1 69 ? 20.452 -4.015 -6.265 1.00 78.56 69 ASP A C 1
ATOM 531 O O . ASP A 1 69 ? 19.238 -4.180 -6.098 1.00 78.56 69 ASP A O 1
ATOM 535 N N . GLY A 1 70 ? 21.362 -4.933 -5.924 1.00 64.50 70 GLY A N 1
ATOM 536 C CA . GLY A 1 70 ? 21.038 -6.257 -5.390 1.00 64.50 70 GLY A CA 1
ATOM 537 C C . GLY A 1 70 ? 20.239 -6.241 -4.082 1.00 64.50 70 GLY A C 1
ATOM 538 O O . GLY A 1 70 ? 19.279 -6.995 -3.961 1.00 64.50 70 GLY A O 1
ATOM 539 N N . GLU A 1 71 ? 20.555 -5.353 -3.131 1.00 62.72 71 GLU A N 1
ATOM 540 C CA . GLU A 1 71 ? 19.859 -5.306 -1.831 1.00 62.72 71 GLU A CA 1
ATOM 541 C C . GLU A 1 71 ? 18.428 -4.764 -1.981 1.00 62.72 71 GLU A C 1
ATOM 543 O O . GLU A 1 71 ? 17.478 -5.284 -1.387 1.00 62.72 71 GLU A O 1
ATOM 548 N N . CYS A 1 72 ? 18.237 -3.741 -2.820 1.00 79.00 72 CYS A N 1
ATOM 549 C CA . CYS A 1 72 ? 16.903 -3.241 -3.150 1.00 79.00 72 CYS A CA 1
ATOM 550 C C . CYS A 1 72 ? 16.073 -4.309 -3.886 1.00 79.00 72 CYS A C 1
ATOM 552 O O . CYS A 1 72 ? 14.901 -4.524 -3.561 1.00 79.00 72 CYS A O 1
ATOM 554 N N . SER A 1 73 ? 16.691 -5.019 -4.836 1.00 81.00 73 SER A N 1
ATOM 555 C CA . SER A 1 73 ? 16.058 -6.093 -5.608 1.00 81.00 73 SER A CA 1
ATOM 556 C C . SER A 1 73 ? 15.594 -7.264 -4.730 1.00 81.00 73 SER A C 1
ATOM 558 O O . SER A 1 73 ? 14.448 -7.709 -4.845 1.00 81.00 73 SER A O 1
ATOM 560 N N . GLU A 1 74 ? 16.437 -7.734 -3.804 1.00 85.12 74 GLU A N 1
ATOM 561 C CA . GLU A 1 74 ? 16.105 -8.830 -2.882 1.00 85.12 74 GLU A CA 1
ATOM 562 C C . GLU A 1 74 ? 14.937 -8.459 -1.961 1.00 85.12 74 GLU A C 1
ATOM 564 O O . GLU A 1 74 ? 13.969 -9.216 -1.838 1.00 85.12 74 GLU A O 1
ATOM 569 N N . ASN A 1 75 ? 14.971 -7.254 -1.383 1.00 92.25 75 ASN A N 1
ATOM 570 C CA . ASN A 1 75 ? 13.894 -6.754 -0.531 1.00 92.25 75 ASN A CA 1
ATOM 571 C C . ASN A 1 75 ? 12.557 -6.655 -1.285 1.00 92.25 75 ASN A C 1
ATOM 573 O O . ASN A 1 75 ? 11.516 -7.062 -0.765 1.00 92.25 75 ASN A O 1
ATOM 577 N N . LEU A 1 76 ? 12.559 -6.135 -2.518 1.00 94.75 76 LEU A N 1
ATOM 578 C CA . LEU A 1 76 ? 11.348 -6.051 -3.342 1.00 94.75 76 LEU A CA 1
ATOM 579 C C . LEU A 1 76 ? 10.811 -7.436 -3.712 1.00 94.75 76 LEU A C 1
ATOM 581 O O . LEU A 1 76 ? 9.598 -7.649 -3.656 1.00 94.75 76 LEU A O 1
ATOM 585 N N . THR A 1 77 ? 11.696 -8.373 -4.049 1.00 95.88 77 THR A N 1
ATOM 586 C CA . THR A 1 77 ? 11.329 -9.752 -4.400 1.00 95.88 77 THR A CA 1
ATOM 587 C C . THR A 1 77 ? 10.650 -10.454 -3.224 1.00 95.88 77 THR A C 1
ATOM 589 O O . THR A 1 77 ? 9.575 -11.035 -3.390 1.00 95.88 77 THR A O 1
ATOM 592 N N . GLU A 1 78 ? 11.202 -10.323 -2.016 1.00 95.19 78 GLU A N 1
ATOM 593 C CA . GLU A 1 78 ? 10.611 -10.902 -0.807 1.00 95.19 78 GLU A CA 1
ATOM 594 C C . GLU A 1 78 ? 9.246 -10.280 -0.473 1.00 95.19 78 GLU A C 1
ATOM 596 O O . GLU A 1 78 ? 8.280 -10.991 -0.179 1.00 95.19 78 GLU A O 1
ATOM 601 N N . LEU A 1 79 ? 9.112 -8.954 -0.586 1.00 95.88 79 LEU A N 1
ATOM 602 C CA . LEU A 1 79 ? 7.821 -8.284 -0.399 1.00 95.88 79 LEU A CA 1
ATOM 603 C C . LEU A 1 79 ? 6.764 -8.762 -1.400 1.00 95.88 79 LEU A C 1
ATOM 605 O O . LEU A 1 79 ? 5.592 -8.906 -1.024 1.00 95.88 79 LEU A O 1
ATOM 609 N N . CYS A 1 80 ? 7.170 -9.023 -2.646 1.00 97.12 80 CYS A N 1
ATOM 610 C CA . CYS A 1 80 ? 6.284 -9.603 -3.642 1.00 97.12 80 CYS A CA 1
ATOM 611 C C . CYS A 1 80 ? 5.865 -11.018 -3.241 1.00 97.12 80 CYS A C 1
ATOM 613 O O . CYS A 1 80 ? 4.668 -11.292 -3.192 1.00 97.12 80 CYS A O 1
ATOM 615 N N . ARG A 1 81 ? 6.813 -11.887 -2.866 1.00 96.50 81 ARG A N 1
ATOM 616 C CA . ARG A 1 81 ? 6.531 -13.261 -2.418 1.00 96.50 81 ARG A CA 1
ATOM 617 C C . ARG A 1 81 ? 5.500 -13.289 -1.287 1.00 96.50 81 ARG A C 1
ATOM 619 O O . ARG A 1 81 ? 4.499 -13.996 -1.386 1.00 96.50 81 ARG A O 1
ATOM 626 N N . ILE A 1 82 ? 5.668 -12.441 -0.269 1.00 95.81 82 ILE A N 1
ATOM 627 C CA . ILE A 1 82 ? 4.702 -12.289 0.833 1.00 95.81 82 ILE A CA 1
ATOM 628 C C . ILE A 1 82 ? 3.314 -11.876 0.309 1.00 95.81 82 ILE A C 1
ATOM 630 O O . ILE A 1 82 ? 2.289 -12.387 0.761 1.00 95.81 82 ILE A O 1
ATOM 634 N N . GLY A 1 83 ? 3.258 -10.933 -0.635 1.00 95.31 83 GLY A N 1
ATOM 635 C CA . GLY A 1 83 ? 2.008 -10.465 -1.240 1.00 95.31 83 GLY A CA 1
ATOM 636 C C . GLY A 1 83 ? 1.298 -11.515 -2.102 1.00 95.31 83 GLY A C 1
ATOM 637 O O . GLY A 1 83 ? 0.068 -11.490 -2.174 1.00 95.31 83 GLY A O 1
ATOM 638 N N . ILE A 1 84 ? 2.053 -12.424 -2.719 1.00 96.19 84 ILE A N 1
ATOM 639 C CA . ILE A 1 84 ? 1.550 -13.557 -3.511 1.00 96.19 84 ILE A CA 1
ATOM 640 C C . ILE A 1 84 ? 1.002 -14.649 -2.583 1.00 96.19 84 ILE A C 1
ATOM 642 O O . ILE A 1 84 ? -0.087 -15.172 -2.809 1.00 96.19 84 ILE A O 1
ATOM 646 N N . GLU A 1 85 ? 1.711 -14.958 -1.494 1.00 95.25 85 GLU A N 1
ATOM 647 C CA . GLU A 1 85 ? 1.288 -15.956 -0.499 1.00 95.25 85 GLU A CA 1
ATOM 648 C C . GLU A 1 85 ? 0.074 -15.500 0.321 1.00 95.25 85 GLU A C 1
ATOM 650 O O . GLU A 1 85 ? -0.771 -16.315 0.699 1.00 95.25 85 GLU A O 1
ATOM 655 N N . ALA A 1 86 ? -0.063 -14.190 0.547 1.00 94.94 86 ALA A N 1
ATOM 656 C CA . ALA A 1 86 ? -1.211 -13.586 1.215 1.00 94.94 86 ALA A CA 1
ATOM 657 C C . ALA A 1 86 ? -1.898 -12.516 0.331 1.00 94.94 86 ALA A C 1
ATOM 659 O O . ALA A 1 86 ? -1.830 -11.318 0.636 1.00 94.94 86 ALA A O 1
ATOM 660 N N . PRO A 1 87 ? -2.674 -12.909 -0.708 1.00 94.25 87 PRO A N 1
ATOM 661 C CA . PRO A 1 87 ? -3.242 -11.987 -1.708 1.00 94.25 87 PRO A CA 1
ATOM 662 C C . PRO A 1 87 ? -4.151 -10.889 -1.146 1.00 94.25 87 PRO A C 1
ATOM 664 O O . PRO A 1 87 ? -4.409 -9.865 -1.780 1.00 94.25 87 PRO A O 1
ATOM 667 N N . ARG A 1 88 ? -4.687 -11.071 0.066 1.00 95.81 88 ARG A N 1
ATOM 668 C CA . ARG A 1 88 ? -5.513 -10.043 0.715 1.00 95.81 88 ARG A CA 1
ATOM 669 C C . ARG A 1 88 ? -4.694 -8.843 1.194 1.00 95.81 88 ARG A C 1
ATOM 671 O O . ARG A 1 88 ? -5.280 -7.771 1.328 1.00 95.81 88 ARG A O 1
ATOM 678 N N . LEU A 1 89 ? -3.378 -8.973 1.379 1.00 95.94 89 LEU A N 1
ATOM 679 C CA . LEU A 1 89 ? -2.491 -7.848 1.696 1.00 95.94 89 LEU A CA 1
ATOM 680 C C . LEU A 1 89 ? -2.477 -6.786 0.594 1.00 95.94 89 LEU A C 1
ATOM 682 O O . LEU A 1 89 ? -2.407 -5.594 0.890 1.00 95.94 89 LEU A O 1
ATOM 686 N N . GLN A 1 90 ? -2.628 -7.210 -0.662 1.00 95.62 90 GLN A N 1
ATOM 687 C CA . GLN A 1 90 ? -2.694 -6.332 -1.834 1.00 95.62 90 GLN A CA 1
ATOM 688 C C . GLN A 1 90 ? -3.907 -5.388 -1.802 1.00 95.62 90 GLN A C 1
ATOM 690 O O . GLN A 1 90 ? -3.969 -4.407 -2.542 1.00 95.62 90 GLN A O 1
ATOM 695 N N . ARG A 1 91 ? -4.889 -5.675 -0.936 1.00 96.38 91 ARG A N 1
ATOM 696 C CA . ARG A 1 91 ? -6.128 -4.903 -0.810 1.00 96.38 91 ARG A CA 1
ATOM 697 C C . ARG A 1 91 ? -6.018 -3.752 0.175 1.00 96.38 91 ARG A C 1
ATOM 699 O O . ARG A 1 91 ? -6.926 -2.931 0.188 1.00 96.38 91 ARG A O 1
ATOM 706 N N . ILE A 1 92 ? -4.979 -3.696 1.014 1.00 96.69 92 ILE A N 1
ATOM 707 C CA . ILE A 1 92 ? -4.823 -2.624 2.006 1.00 96.69 92 ILE A CA 1
ATOM 708 C C . ILE A 1 92 ? -4.673 -1.296 1.264 1.00 96.69 92 ILE A C 1
ATOM 710 O O . ILE A 1 92 ? -3.667 -1.064 0.593 1.00 96.69 92 ILE A O 1
ATOM 714 N N . ALA A 1 93 ? -5.693 -0.447 1.386 1.00 96.44 93 ALA A N 1
ATOM 715 C CA . ALA A 1 93 ? -5.708 0.875 0.785 1.00 96.44 93 ALA A CA 1
ATOM 716 C C . ALA A 1 93 ? -5.085 1.913 1.707 1.00 96.44 93 ALA A C 1
ATOM 718 O O . ALA A 1 93 ? -4.204 2.631 1.271 1.00 96.44 93 ALA A O 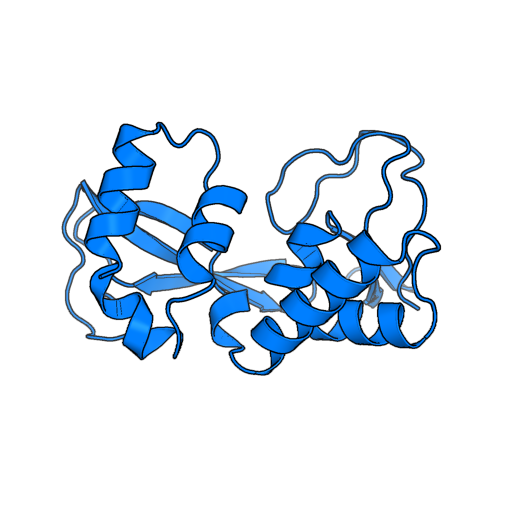1
ATOM 719 N N . GLU A 1 94 ? -5.543 1.965 2.954 1.00 95.62 94 GLU A N 1
ATOM 720 C CA . GLU A 1 94 ? -5.046 2.836 4.021 1.00 95.62 94 GLU A CA 1
ATOM 721 C C . GLU A 1 94 ? -5.718 2.431 5.343 1.00 95.62 94 GLU A C 1
ATOM 723 O O . GLU A 1 94 ? -6.766 1.769 5.346 1.00 95.62 94 GLU A O 1
ATOM 728 N N . ALA A 1 95 ? -5.140 2.842 6.467 1.00 96.19 95 ALA A N 1
ATOM 729 C CA . ALA A 1 95 ? -5.870 2.989 7.719 1.00 96.19 95 ALA A CA 1
ATOM 730 C C . ALA A 1 95 ? -6.479 4.394 7.814 1.00 96.19 95 ALA A C 1
ATOM 732 O O . ALA A 1 95 ? -5.805 5.381 7.529 1.00 96.19 95 ALA A O 1
ATOM 733 N N . GLU A 1 96 ? -7.734 4.482 8.253 1.00 95.62 96 GLU A N 1
ATOM 734 C CA . GLU A 1 96 ? -8.422 5.751 8.517 1.00 95.62 96 GLU A CA 1
ATOM 735 C C . GLU A 1 96 ? -9.314 5.645 9.761 1.00 95.62 96 GLU A C 1
ATOM 737 O O . GLU A 1 96 ? -9.763 4.555 10.135 1.00 95.62 96 GLU A O 1
ATOM 742 N N . LEU A 1 97 ? -9.630 6.786 10.374 1.00 95.44 97 LEU A N 1
ATOM 743 C CA . LEU A 1 97 ? -10.731 6.874 11.328 1.00 95.44 97 LEU A CA 1
ATOM 744 C C . LEU A 1 97 ? -12.060 6.793 10.576 1.00 95.44 97 LEU A C 1
ATOM 746 O O . LEU A 1 97 ? -12.298 7.525 9.616 1.00 95.44 97 LEU A O 1
ATOM 750 N N . ALA A 1 98 ? -12.966 5.930 11.031 1.00 96.56 98 ALA A N 1
ATOM 751 C CA . ALA A 1 98 ? -14.266 5.767 10.402 1.00 96.56 98 ALA A CA 1
ATOM 752 C C . ALA A 1 98 ? -15.066 7.091 10.426 1.00 96.56 98 ALA A C 1
ATOM 754 O O . ALA A 1 98 ? -15.425 7.576 11.504 1.00 96.56 98 ALA A O 1
ATOM 755 N N . PRO A 1 99 ? -15.457 7.658 9.269 1.00 96.88 99 PRO A N 1
ATOM 756 C CA . PRO A 1 99 ? -16.196 8.922 9.231 1.00 96.88 99 PRO A CA 1
ATOM 757 C C . PRO A 1 99 ? -17.636 8.779 9.755 1.00 96.88 99 PRO A C 1
ATOM 759 O O . PRO A 1 99 ? -18.267 9.756 10.163 1.00 96.88 99 PRO A O 1
ATOM 762 N N . SER A 1 100 ? -18.179 7.555 9.755 1.00 96.56 100 SER A N 1
ATOM 763 C CA . SER A 1 100 ? -19.511 7.235 10.274 1.00 96.56 100 SER A CA 1
ATOM 764 C C . SER A 1 100 ? -19.600 5.788 10.761 1.00 96.56 100 SER A C 1
ATOM 766 O O . SER A 1 100 ? -18.833 4.938 10.317 1.00 96.56 100 SER A O 1
ATOM 768 N N . GLY A 1 101 ? -20.611 5.504 11.590 1.00 94.88 101 GLY A N 1
ATOM 769 C CA . GLY A 1 101 ? -20.909 4.168 12.120 1.00 94.88 101 GLY A CA 1
ATOM 770 C C . GLY A 1 101 ? -21.670 3.226 11.172 1.00 94.88 101 GLY A C 1
ATOM 771 O O . GLY A 1 101 ? -22.191 2.201 11.601 1.00 94.88 101 GLY A O 1
ATOM 772 N N . ARG A 1 102 ? -21.853 3.605 9.898 1.00 93.88 102 ARG A N 1
ATOM 773 C CA . ARG A 1 102 ? -22.784 2.918 8.975 1.00 93.88 102 ARG A CA 1
ATOM 774 C C . ARG A 1 102 ? -22.165 1.723 8.253 1.00 93.88 102 ARG A C 1
ATOM 776 O O . ARG A 1 102 ? -22.884 0.863 7.750 1.00 93.88 102 ARG A O 1
ATOM 783 N N . THR A 1 103 ? -20.841 1.685 8.141 1.00 95.69 103 THR A N 1
ATOM 784 C CA . THR A 1 103 ? -20.134 0.625 7.414 1.00 95.69 103 THR A CA 1
ATOM 785 C C . THR A 1 103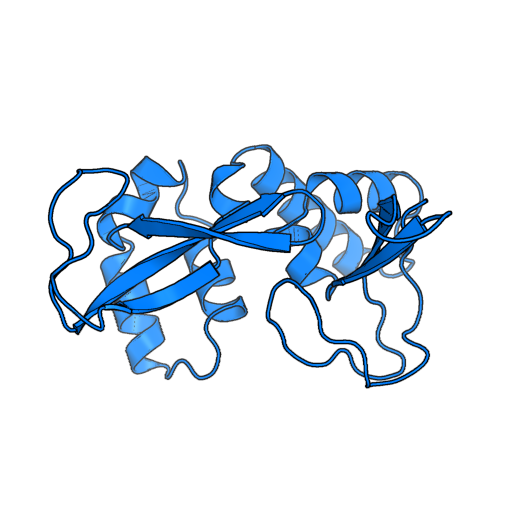 ? -20.000 -0.627 8.263 1.00 95.69 103 THR A C 1
ATOM 787 O O . THR A 1 103 ? -19.705 -0.533 9.452 1.00 95.69 103 THR A O 1
ATOM 790 N N . ARG A 1 104 ? -20.130 -1.796 7.634 1.00 97.50 104 ARG A N 1
ATOM 791 C CA . ARG A 1 104 ? -19.908 -3.088 8.284 1.00 97.50 104 ARG A CA 1
ATOM 792 C C . ARG A 1 104 ? -18.546 -3.670 7.925 1.00 97.50 104 ARG A C 1
ATOM 794 O O . ARG A 1 104 ? -18.100 -3.556 6.783 1.00 97.50 104 ARG A O 1
ATOM 801 N N . CYS A 1 105 ? -17.920 -4.330 8.889 1.00 97.88 105 CYS A N 1
ATOM 802 C CA . CYS A 1 105 ? -16.678 -5.064 8.711 1.00 97.88 105 CYS A CA 1
ATOM 803 C C . CYS A 1 105 ? -16.874 -6.240 7.749 1.00 97.88 105 CYS A C 1
ATOM 805 O O . CYS A 1 105 ? -17.801 -7.038 7.894 1.00 97.88 105 CYS A O 1
ATOM 807 N N . ARG A 1 106 ? -15.981 -6.401 6.769 1.00 96.88 106 ARG A N 1
ATOM 808 C CA . ARG A 1 106 ? -16.068 -7.513 5.812 1.00 96.88 106 ARG A CA 1
ATOM 809 C C . ARG A 1 106 ? -15.791 -8.878 6.417 1.00 96.88 106 ARG A C 1
ATOM 811 O O . ARG A 1 106 ? -16.288 -9.854 5.852 1.00 96.88 106 ARG A O 1
ATOM 818 N N . HIS A 1 107 ? -15.058 -8.941 7.526 1.00 96.25 107 HIS A N 1
ATOM 819 C CA . HIS A 1 107 ? -14.787 -10.182 8.242 1.00 96.25 107 HIS A CA 1
ATOM 820 C C . HIS A 1 107 ? -15.977 -10.592 9.123 1.00 96.25 107 HIS A C 1
ATOM 822 O O . HIS A 1 107 ? -16.636 -11.578 8.809 1.00 96.25 107 HIS A O 1
ATOM 828 N N . ARG A 1 108 ? -16.311 -9.801 10.156 1.00 95.81 108 ARG A N 1
ATOM 829 C CA . ARG A 1 108 ? -17.339 -10.156 11.160 1.00 95.81 108 ARG A CA 1
ATOM 830 C C . ARG A 1 108 ? -18.766 -9.694 10.842 1.00 95.81 108 ARG A C 1
ATOM 832 O O . ARG A 1 108 ? -19.697 -10.086 11.523 1.00 95.81 108 ARG A O 1
ATOM 839 N N . LYS A 1 109 ? -18.969 -8.873 9.802 1.00 96.81 109 LYS A N 1
ATOM 840 C CA . LYS A 1 109 ? -20.280 -8.310 9.380 1.00 96.81 109 LYS A CA 1
ATOM 841 C C . LYS A 1 109 ? -20.963 -7.373 10.390 1.00 96.81 109 LYS A C 1
ATOM 843 O O . LYS A 1 109 ? -22.094 -6.935 10.155 1.00 96.81 109 LYS A O 1
ATOM 848 N N . GLU A 1 110 ? -20.256 -7.012 11.452 1.00 97.25 110 GLU A N 1
ATOM 849 C CA . GLU A 1 110 ? -20.659 -6.048 12.478 1.00 97.25 110 GLU A CA 1
ATOM 850 C C . GLU A 1 110 ? -20.377 -4.606 12.047 1.00 97.25 110 GLU A C 1
ATOM 852 O O . GLU A 1 110 ? -19.552 -4.366 11.161 1.00 97.25 110 GLU A O 1
ATOM 857 N N . ALA A 1 111 ? -21.062 -3.642 12.664 1.00 97.56 111 ALA A N 1
ATOM 858 C CA . ALA A 1 111 ? -20.816 -2.224 12.427 1.00 97.56 111 ALA A CA 1
ATOM 859 C C . ALA A 1 111 ? -19.406 -1.814 12.895 1.00 97.56 111 ALA A C 1
ATOM 861 O O . ALA A 1 111 ? -18.877 -2.337 13.873 1.00 97.56 111 ALA A O 1
ATOM 862 N N . ILE A 1 112 ? -18.797 -0.873 12.178 1.00 97.56 112 ILE A N 1
ATOM 863 C CA . ILE A 1 112 ? -17.569 -0.193 12.598 1.00 97.56 112 ILE A CA 1
ATOM 864 C C . ILE A 1 112 ? -17.996 1.156 13.157 1.00 97.56 112 ILE A C 1
ATOM 866 O O . ILE A 1 112 ? -18.609 1.930 12.424 1.00 97.56 112 ILE A O 1
ATOM 870 N N . GLU A 1 113 ? -17.705 1.419 14.428 1.00 97.25 113 GLU A N 1
ATOM 871 C CA . GLU A 1 113 ? -18.090 2.657 15.106 1.00 97.25 113 GLU A CA 1
ATOM 872 C C . GLU A 1 113 ? -17.428 3.893 14.483 1.00 97.25 113 GLU A C 1
ATOM 874 O O . GLU A 1 113 ? -16.351 3.824 13.890 1.00 97.25 113 GLU A O 1
ATOM 879 N N . LYS A 1 114 ? -18.105 5.044 14.586 1.00 97.62 114 LYS A N 1
ATOM 880 C CA . LYS A 1 114 ? -17.564 6.326 14.117 1.00 97.62 114 LYS A CA 1
ATOM 881 C C . LYS A 1 114 ? -16.330 6.688 14.946 1.00 97.62 114 LYS A C 1
ATOM 883 O O . LYS A 1 114 ? -16.349 6.531 16.158 1.00 97.62 114 LYS A O 1
ATOM 888 N N . ALA A 1 115 ? -15.325 7.268 14.294 1.00 95.56 115 ALA A N 1
ATOM 889 C CA . ALA A 1 115 ? -14.060 7.678 14.900 1.00 95.56 115 ALA A CA 1
ATOM 890 C C . ALA A 1 115 ? -13.248 6.515 15.500 1.00 95.56 115 ALA A C 1
ATOM 892 O O . ALA A 1 115 ? -12.389 6.732 16.344 1.00 95.56 115 ALA A O 1
ATOM 893 N N . THR A 1 116 ? -13.478 5.290 15.023 1.00 95.56 116 THR A N 1
ATOM 894 C CA . THR A 1 116 ? -12.615 4.136 15.294 1.00 95.56 116 THR A CA 1
ATOM 895 C C . THR A 1 116 ? -11.744 3.849 14.080 1.00 95.56 116 THR A C 1
ATOM 897 O O . THR A 1 116 ? -12.210 3.940 12.940 1.00 95.56 116 THR A O 1
ATOM 900 N N . TRP A 1 117 ? -10.488 3.475 14.314 1.00 96.19 117 TRP A N 1
ATOM 901 C CA . TRP A 1 117 ? -9.586 3.057 13.250 1.00 96.19 117 TRP A CA 1
ATOM 902 C C . TRP A 1 117 ? -10.097 1.811 12.513 1.00 96.19 117 TRP A C 1
ATOM 904 O O . TRP A 1 117 ? -10.550 0.830 13.111 1.00 96.19 117 TRP A O 1
ATOM 914 N N . ARG A 1 118 ? -9.989 1.839 11.186 1.00 96.62 118 ARG A N 1
ATOM 915 C CA . ARG A 1 118 ? -10.326 0.726 10.293 1.00 96.62 118 ARG A CA 1
ATOM 916 C C . ARG A 1 118 ? -9.343 0.657 9.135 1.00 96.62 118 ARG A C 1
ATOM 918 O O . ARG A 1 118 ? -8.768 1.674 8.760 1.00 96.62 118 ARG A O 1
ATOM 925 N N . LEU A 1 119 ? -9.218 -0.517 8.522 1.00 97.19 119 LEU A N 1
ATOM 926 C CA . LEU A 1 119 ? -8.558 -0.638 7.223 1.00 97.19 119 LEU A CA 1
ATOM 927 C C . LEU A 1 119 ? -9.591 -0.468 6.117 1.00 97.19 119 LEU A C 1
ATOM 929 O O . LEU A 1 119 ? -10.567 -1.228 6.053 1.00 97.19 119 LEU A O 1
ATOM 933 N N . ARG A 1 120 ? -9.346 0.498 5.232 1.00 97.62 120 ARG A N 1
ATOM 934 C CA . ARG A 1 120 ? -9.993 0.576 3.926 1.00 97.62 120 ARG A CA 1
ATOM 935 C C . ARG A 1 120 ? -9.363 -0.457 3.007 1.00 97.62 120 ARG A C 1
ATOM 937 O O . ARG A 1 120 ? -8.143 -0.622 2.966 1.00 97.62 120 ARG A O 1
ATOM 944 N N . LEU A 1 121 ? -10.215 -1.145 2.260 1.00 97.62 121 LEU A N 1
ATOM 945 C CA . LEU A 1 121 ? -9.813 -2.165 1.310 1.00 97.62 121 LEU A CA 1
ATOM 946 C C . LEU A 1 121 ? -10.193 -1.742 -0.108 1.00 97.62 121 LEU A C 1
ATOM 948 O O . LEU A 1 121 ? -11.260 -1.169 -0.326 1.00 97.62 121 LEU A O 1
ATOM 952 N N . GLU A 1 122 ? -9.364 -2.099 -1.083 1.00 97.69 122 GLU A N 1
ATOM 953 C CA . GLU A 1 122 ? -9.591 -1.885 -2.516 1.00 97.69 122 GLU A CA 1
ATOM 954 C C . GLU A 1 122 ? -9.259 -3.162 -3.309 1.00 97.69 122 GLU A C 1
ATOM 956 O O . GLU A 1 122 ? -8.447 -3.974 -2.874 1.00 97.69 122 GLU A O 1
ATOM 961 N N . TYR A 1 123 ? -9.914 -3.366 -4.450 1.00 95.00 123 TYR A N 1
ATOM 962 C CA . TYR A 1 123 ? -9.532 -4.356 -5.460 1.00 95.00 123 TYR A CA 1
ATOM 963 C C . TYR A 1 123 ? -8.845 -3.655 -6.613 1.00 95.00 123 TYR A C 1
ATOM 965 O O . TYR A 1 123 ? -9.241 -2.544 -6.951 1.00 95.00 123 TYR A O 1
ATOM 973 N N . PHE A 1 124 ? -7.859 -4.303 -7.219 1.00 94.88 124 PHE A N 1
ATOM 974 C CA . PHE A 1 124 ? -7.330 -3.861 -8.497 1.00 94.88 124 PHE A CA 1
ATOM 975 C C . PHE A 1 124 ? -7.979 -4.667 -9.618 1.00 94.88 124 PHE A C 1
ATOM 977 O O . PHE A 1 124 ? -7.873 -5.890 -9.623 1.00 94.88 124 PHE A O 1
ATOM 984 N N . GLU A 1 125 ? -8.650 -3.992 -10.541 1.00 92.25 125 GLU A N 1
ATOM 985 C CA . GLU A 1 125 ? -9.340 -4.624 -11.663 1.00 92.25 125 GLU A CA 1
ATOM 986 C C . GLU A 1 125 ? -9.312 -3.664 -12.854 1.00 92.25 125 GLU A C 1
ATOM 988 O O . GLU A 1 125 ? -9.488 -2.457 -12.675 1.00 92.25 125 GLU A O 1
ATOM 993 N N . GLU A 1 126 ? -9.015 -4.180 -14.049 1.00 87.94 126 GLU A N 1
ATOM 994 C CA . GLU A 1 126 ? -8.999 -3.408 -15.308 1.00 87.94 126 GLU A CA 1
ATOM 995 C C . GLU A 1 126 ? -8.211 -2.081 -15.237 1.00 87.94 126 GLU A C 1
ATOM 997 O O . GLU A 1 126 ? -8.581 -1.059 -15.811 1.00 87.94 126 GLU A O 1
ATOM 1002 N N . GLY A 1 127 ? -7.098 -2.067 -14.499 1.00 90.75 127 GLY A N 1
ATOM 1003 C CA . GLY A 1 127 ? -6.236 -0.890 -14.400 1.00 90.75 127 GLY A CA 1
ATOM 1004 C C . GLY A 1 127 ? -6.623 0.138 -13.327 1.00 90.75 127 GLY A C 1
ATOM 1005 O O . GLY A 1 127 ? -5.977 1.192 -13.215 1.00 90.75 127 GLY A O 1
ATOM 1006 N N . ALA A 1 128 ? -7.649 -0.145 -12.520 1.00 92.12 128 ALA A N 1
ATOM 1007 C CA . ALA A 1 128 ? -8.173 0.758 -11.501 1.00 92.12 128 ALA A CA 1
ATOM 1008 C C . ALA A 1 128 ? -8.289 0.099 -10.119 1.00 92.12 128 ALA A C 1
ATOM 1010 O O . ALA A 1 128 ? -8.554 -1.094 -9.991 1.00 92.12 128 ALA A O 1
ATOM 1011 N N . PHE A 1 129 ? -8.126 0.911 -9.066 1.00 95.75 129 PHE A N 1
ATOM 1012 C CA . PHE A 1 129 ? -8.435 0.501 -7.698 1.00 95.75 129 PHE A CA 1
ATOM 1013 C C . PHE A 1 129 ? -9.874 0.869 -7.339 1.00 95.75 129 PHE A C 1
ATOM 1015 O O . PHE A 1 129 ? -10.230 2.047 -7.298 1.00 95.75 129 PHE A O 1
ATOM 1022 N N . ASN A 1 130 ? -10.682 -0.142 -7.039 1.00 96.06 130 ASN A N 1
ATOM 1023 C CA . ASN A 1 130 ? -12.089 -0.006 -6.692 1.00 96.06 130 ASN A CA 1
ATOM 1024 C C . ASN A 1 130 ? -12.307 -0.290 -5.200 1.00 96.06 130 ASN A C 1
ATOM 1026 O O . ASN A 1 130 ? -11.800 -1.299 -4.702 1.00 96.06 130 ASN A O 1
ATOM 1030 N N . PRO A 1 131 ? -13.073 0.538 -4.463 1.00 96.31 131 PRO A N 1
ATOM 1031 C CA . PRO A 1 131 ? -13.373 0.288 -3.059 1.00 96.31 131 PRO A CA 1
ATOM 1032 C C . PRO A 1 131 ? -13.974 -1.100 -2.849 1.00 96.31 131 PRO A C 1
ATOM 1034 O O . PRO A 1 131 ? -15.010 -1.450 -3.409 1.00 96.31 131 PRO A O 1
ATOM 1037 N N . SER A 1 132 ? -13.338 -1.885 -1.990 1.00 95.56 132 SER A N 1
ATOM 1038 C CA . SER A 1 132 ? -13.766 -3.238 -1.664 1.00 95.56 132 SER A CA 1
ATOM 1039 C C . SER A 1 132 ? -14.318 -3.367 -0.255 1.00 95.56 132 SER A C 1
ATOM 1041 O O . SER A 1 132 ? -14.712 -4.462 0.122 1.00 95.56 132 SER A O 1
ATOM 1043 N N . GLY A 1 133 ? -14.435 -2.283 0.510 1.00 96.56 133 GLY A N 1
ATOM 1044 C CA . GLY A 1 133 ? -15.067 -2.246 1.830 1.00 96.56 133 GLY A CA 1
ATOM 1045 C C . GLY A 1 133 ? -14.069 -1.970 2.947 1.00 96.56 133 GLY A C 1
ATOM 1046 O O . GLY A 1 133 ? -13.001 -1.424 2.707 1.00 96.56 133 GLY A O 1
ATOM 1047 N N . ASN A 1 134 ? -14.439 -2.314 4.182 1.00 97.94 134 ASN A N 1
ATOM 1048 C CA . ASN A 1 134 ? -13.638 -2.004 5.364 1.00 97.94 134 ASN A CA 1
ATOM 1049 C C . ASN A 1 134 ? -13.580 -3.195 6.322 1.00 97.94 134 ASN A C 1
ATOM 1051 O O . ASN A 1 134 ? -14.503 -4.015 6.350 1.00 97.94 134 ASN A O 1
ATOM 1055 N N . ILE A 1 135 ? -12.537 -3.262 7.143 1.00 97.50 135 ILE A N 1
ATOM 1056 C CA . ILE A 1 135 ? -12.444 -4.176 8.289 1.00 97.50 135 ILE A CA 1
ATOM 1057 C C . ILE A 1 135 ? -11.990 -3.416 9.536 1.00 97.50 135 ILE A C 1
ATOM 1059 O O . ILE A 1 135 ? -11.273 -2.423 9.424 1.00 97.50 135 ILE A O 1
ATOM 1063 N N . HIS A 1 136 ? -12.393 -3.877 10.722 1.00 96.94 136 HIS A N 1
ATOM 1064 C CA . HIS A 1 136 ? -11.776 -3.416 11.972 1.00 96.94 136 HIS A CA 1
ATOM 1065 C C . HIS A 1 136 ? -10.280 -3.761 11.974 1.00 96.94 136 HIS A C 1
ATOM 1067 O O . HIS A 1 136 ? -9.902 -4.786 11.399 1.00 96.94 136 HIS A O 1
ATOM 1073 N N . LEU A 1 137 ? -9.448 -2.970 12.662 1.00 94.94 137 LEU A N 1
ATOM 1074 C CA . LEU A 1 137 ? -8.018 -3.287 12.785 1.00 94.94 137 LEU A CA 1
ATOM 1075 C C . LEU A 1 137 ? -7.780 -4.648 13.454 1.00 94.94 137 LEU A C 1
ATOM 1077 O O . LEU A 1 137 ? -7.082 -5.478 12.879 1.00 94.94 137 LEU A O 1
ATOM 1081 N N . GLY A 1 138 ? -8.474 -4.955 14.554 1.00 93.50 138 GLY A N 1
ATOM 1082 C CA . GLY A 1 138 ? -8.370 -6.263 15.224 1.00 93.50 138 GLY A CA 1
ATOM 1083 C C . GLY A 1 138 ? -8.943 -7.449 14.428 1.00 93.50 138 GLY A C 1
ATOM 1084 O O . GLY A 1 138 ? -8.847 -8.598 14.844 1.00 93.50 138 GLY A O 1
ATOM 1085 N N . CYS A 1 139 ? -9.567 -7.210 13.267 1.00 95.25 139 CYS A N 1
ATOM 1086 C CA . CYS A 1 139 ? -9.953 -8.278 12.335 1.00 95.25 139 CYS A CA 1
ATOM 1087 C C . CYS A 1 139 ? -8.868 -8.570 11.286 1.00 95.25 139 CYS A C 1
ATOM 1089 O O . CYS A 1 139 ? -9.040 -9.497 10.491 1.00 95.25 139 CYS A O 1
ATOM 1091 N N . SER A 1 140 ? -7.795 -7.775 11.243 1.00 92.75 140 SER A N 1
ATOM 1092 C CA . SER A 1 140 ? -6.761 -7.830 10.208 1.00 92.75 140 SER A CA 1
ATOM 10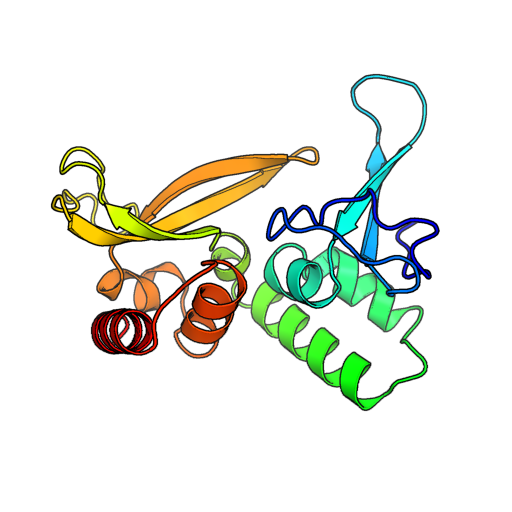93 C C . SER A 1 140 ? -6.043 -9.176 10.173 1.00 92.75 140 SER A C 1
ATOM 1095 O O . SER A 1 140 ? -5.999 -9.770 9.105 1.00 92.75 140 SER A O 1
ATOM 1097 N N . THR A 1 141 ? -5.610 -9.725 11.308 1.00 86.69 141 THR A N 1
ATOM 1098 C CA . THR A 1 141 ? -4.881 -11.006 11.391 1.00 86.69 141 THR A CA 1
ATOM 1099 C C . THR A 1 141 ? -5.637 -12.155 10.733 1.00 86.69 141 THR A C 1
ATOM 1101 O O . THR A 1 141 ? -5.099 -12.883 9.902 1.00 86.69 141 THR A O 1
ATOM 1104 N N . VAL A 1 142 ? -6.927 -12.293 11.055 1.00 91.75 142 VAL A N 1
ATOM 1105 C CA . VAL A 1 142 ? -7.768 -13.370 10.514 1.00 91.75 142 VAL A CA 1
ATOM 1106 C C . VAL A 1 142 ? -8.156 -13.080 9.067 1.00 91.75 142 VAL A C 1
ATOM 1108 O O . VAL A 1 142 ? -8.197 -13.981 8.229 1.00 91.75 142 VAL A O 1
ATOM 1111 N N . PHE A 1 143 ? -8.454 -11.820 8.744 1.00 93.75 143 PHE A N 1
ATOM 1112 C CA . PHE A 1 143 ? -8.874 -11.460 7.398 1.00 93.75 143 PHE A CA 1
ATOM 1113 C C . PHE A 1 143 ? -7.720 -11.533 6.397 1.00 93.75 143 PHE A C 1
ATOM 1115 O O . PHE A 1 143 ? -7.908 -12.088 5.322 1.00 93.75 143 PHE A O 1
ATOM 1122 N N . LEU A 1 144 ? -6.554 -10.989 6.727 1.00 93.00 144 LEU A N 1
ATOM 1123 C CA . LEU A 1 144 ? -5.368 -10.898 5.872 1.00 93.00 144 LEU A CA 1
ATOM 1124 C C . LEU A 1 144 ? -4.457 -12.121 5.973 1.00 93.00 144 LEU A C 1
ATOM 1126 O O . LEU A 1 144 ? -3.489 -12.191 5.225 1.00 93.00 144 LEU A O 1
ATOM 1130 N N . THR A 1 145 ? -4.772 -13.047 6.885 1.00 87.62 145 THR A N 1
ATOM 1131 C CA . THR A 1 145 ? -4.035 -14.293 7.145 1.00 87.62 145 THR A CA 1
ATOM 1132 C C . THR A 1 145 ? -2.574 -14.092 7.570 1.00 87.62 145 THR A C 1
ATOM 1134 O O . THR A 1 145 ? -1.789 -15.028 7.502 1.00 87.62 145 THR A O 1
ATOM 1137 N N . THR A 1 146 ? -2.209 -12.883 8.012 1.00 85.56 146 THR A N 1
ATOM 1138 C CA . THR A 1 146 ? -0.907 -12.523 8.600 1.00 85.56 146 THR A CA 1
ATOM 1139 C C . THR A 1 146 ? -0.982 -11.132 9.249 1.00 85.56 146 THR A C 1
ATOM 1141 O O . THR A 1 146 ? -1.869 -10.337 8.925 1.00 85.56 146 THR A O 1
ATOM 1144 N N . THR A 1 147 ? -0.043 -10.835 10.148 1.00 76.94 147 THR A N 1
ATOM 1145 C CA . THR A 1 147 ? 0.166 -9.520 10.782 1.00 76.94 147 THR A CA 1
ATOM 1146 C C . THR A 1 147 ? 1.471 -8.845 10.379 1.00 76.94 147 THR A C 1
ATOM 1148 O O . THR A 1 147 ? 1.573 -7.621 10.465 1.00 76.94 147 THR A O 1
ATOM 1151 N N . ASP A 1 148 ? 2.459 -9.606 9.913 1.00 81.00 148 ASP A N 1
ATOM 1152 C CA . ASP A 1 148 ? 3.871 -9.209 10.003 1.00 81.00 148 ASP A CA 1
ATOM 1153 C C . ASP A 1 148 ? 4.208 -7.987 9.145 1.00 81.00 148 ASP A C 1
ATOM 1155 O O . ASP A 1 148 ? 4.978 -7.120 9.551 1.00 81.00 148 ASP A O 1
ATOM 1159 N N . THR A 1 149 ? 3.560 -7.861 7.985 1.00 90.62 149 THR A N 1
ATOM 1160 C CA . THR A 1 149 ? 3.759 -6.724 7.070 1.00 90.62 149 THR A CA 1
ATOM 1161 C C . THR A 1 149 ? 2.590 -5.744 7.047 1.00 90.62 149 THR A C 1
ATOM 1163 O O . THR A 1 149 ? 2.630 -4.753 6.314 1.00 90.62 149 THR A O 1
ATOM 1166 N N . VAL A 1 150 ? 1.545 -5.970 7.853 1.00 93.69 150 VAL A N 1
ATOM 1167 C CA . VAL A 1 150 ? 0.336 -5.132 7.835 1.00 93.69 150 VAL A CA 1
ATOM 1168 C C . VAL A 1 150 ? 0.674 -3.705 8.252 1.00 93.69 150 VAL A C 1
ATOM 1170 O O . VAL A 1 150 ? 0.320 -2.765 7.543 1.00 93.69 150 VAL A O 1
ATOM 1173 N N . MET A 1 151 ? 1.420 -3.533 9.346 1.00 93.69 151 MET A N 1
ATOM 1174 C CA . MET A 1 151 ? 1.789 -2.200 9.828 1.00 93.69 151 MET A CA 1
ATOM 1175 C C . MET A 1 151 ? 2.686 -1.454 8.833 1.00 93.69 151 MET A C 1
ATOM 1177 O O . MET A 1 151 ? 2.461 -0.274 8.577 1.00 93.69 151 MET A O 1
ATOM 1181 N N . ALA A 1 152 ? 3.657 -2.136 8.217 1.00 93.94 152 ALA A N 1
ATOM 1182 C CA . ALA A 1 152 ? 4.530 -1.529 7.210 1.00 93.94 152 ALA A CA 1
ATOM 1183 C C . ALA A 1 152 ? 3.732 -1.007 6.001 1.00 93.94 152 ALA A C 1
ATOM 1185 O O . ALA A 1 152 ? 3.977 0.098 5.516 1.00 93.94 152 ALA A O 1
ATOM 1186 N N . ARG A 1 153 ? 2.720 -1.764 5.559 1.00 95.00 153 ARG A N 1
ATOM 1187 C CA . ARG A 1 153 ? 1.802 -1.354 4.485 1.00 95.00 153 ARG A CA 1
ATOM 1188 C C . ARG A 1 153 ? 0.931 -0.172 4.903 1.00 95.00 153 ARG A C 1
ATOM 1190 O O . ARG A 1 153 ? 0.745 0.745 4.111 1.00 95.00 153 ARG A O 1
ATOM 1197 N N . VAL A 1 154 ? 0.425 -0.165 6.137 1.00 94.75 154 VAL A N 1
ATOM 1198 C CA . VAL A 1 154 ? -0.371 0.954 6.666 1.00 94.75 154 VAL A CA 1
ATOM 1199 C C . VAL A 1 154 ? 0.446 2.240 6.723 1.00 94.75 154 VAL A C 1
ATOM 1201 O O . VAL A 1 154 ? -0.010 3.253 6.207 1.00 94.75 154 VAL A O 1
ATOM 1204 N N . ILE A 1 155 ? 1.663 2.197 7.272 1.00 93.94 155 ILE A N 1
ATOM 1205 C CA . ILE A 1 155 ? 2.564 3.360 7.316 1.00 93.94 155 ILE A CA 1
ATOM 1206 C C . ILE A 1 155 ? 2.847 3.877 5.904 1.00 93.94 155 ILE A C 1
ATOM 1208 O O . ILE A 1 155 ? 2.883 5.082 5.679 1.00 93.94 155 ILE A O 1
ATOM 1212 N N . HIS A 1 156 ? 3.037 2.970 4.944 1.00 95.00 156 HIS A N 1
ATOM 1213 C CA . HIS A 1 156 ? 3.338 3.355 3.572 1.00 95.00 156 HIS A CA 1
ATOM 1214 C C . HIS A 1 156 ? 2.160 4.038 2.858 1.00 95.00 156 HIS A C 1
ATOM 1216 O O . HIS A 1 156 ? 2.384 4.965 2.080 1.00 95.00 156 HIS A O 1
ATOM 1222 N N . PHE A 1 157 ? 0.921 3.586 3.084 1.00 95.56 157 PHE A N 1
ATOM 1223 C CA . PHE A 1 157 ? -0.240 4.094 2.345 1.00 95.56 157 PHE A CA 1
ATOM 1224 C C . PHE A 1 157 ? -1.055 5.168 3.068 1.00 95.56 157 PHE A C 1
ATOM 1226 O O . PHE A 1 157 ? -1.707 5.966 2.397 1.00 95.56 157 PHE A O 1
ATOM 1233 N N . THR A 1 158 ? -1.019 5.229 4.398 1.00 93.00 158 THR A N 1
ATOM 1234 C CA . THR A 1 158 ? -1.661 6.313 5.146 1.00 93.00 158 THR A CA 1
ATOM 1235 C C . THR A 1 158 ? -0.680 7.470 5.290 1.00 93.00 158 THR A C 1
ATOM 1237 O O . THR A 1 158 ? 0.207 7.457 6.143 1.00 93.00 158 THR A O 1
ATOM 1240 N N . THR A 1 159 ? -0.837 8.485 4.444 1.00 82.69 159 THR A N 1
ATOM 1241 C CA . THR A 1 159 ? -0.026 9.704 4.520 1.00 82.69 159 THR A CA 1
ATOM 1242 C C . THR A 1 159 ? -0.330 10.487 5.796 1.00 82.69 159 THR A C 1
ATOM 1244 O O . THR A 1 159 ? -1.467 10.493 6.259 1.00 82.69 159 THR A O 1
ATOM 1247 N N . GLU A 1 160 ? 0.673 11.193 6.323 1.00 85.12 160 GLU A N 1
ATOM 1248 C CA . GLU A 1 160 ? 0.522 12.129 7.453 1.00 85.12 160 GLU A CA 1
ATOM 1249 C C . GLU A 1 160 ? 0.129 11.486 8.800 1.00 85.12 160 GLU A C 1
ATOM 1251 O O . GLU A 1 160 ? -0.413 12.162 9.674 1.00 85.12 160 GLU A O 1
ATOM 1256 N N . LEU A 1 161 ? 0.437 10.200 9.012 1.00 90.25 161 LEU A N 1
ATOM 1257 C CA . LEU A 1 161 ? 0.325 9.595 10.342 1.00 90.25 161 LEU A CA 1
ATOM 1258 C C . LEU A 1 161 ? 1.296 10.254 11.323 1.00 90.25 161 LEU A C 1
ATOM 1260 O O . LEU A 1 161 ? 2.504 10.286 11.091 1.00 90.25 161 LEU A O 1
ATOM 1264 N N . THR A 1 162 ? 0.774 10.717 12.457 1.00 93.50 162 THR A N 1
ATOM 1265 C CA . THR A 1 162 ? 1.620 11.090 13.595 1.00 93.50 162 THR A CA 1
ATOM 1266 C C . THR A 1 162 ? 2.129 9.843 14.315 1.00 93.50 162 THR A C 1
ATOM 1268 O O . THR A 1 162 ? 1.500 8.783 14.266 1.00 93.50 162 THR A O 1
ATOM 1271 N N . ASP A 1 163 ? 3.226 9.971 15.063 1.00 92.75 163 ASP A N 1
ATOM 1272 C CA . ASP A 1 163 ? 3.768 8.867 15.869 1.00 92.75 163 ASP A CA 1
ATOM 1273 C C . ASP A 1 163 ? 2.732 8.302 16.854 1.00 92.75 163 ASP A C 1
ATOM 1275 O O . ASP A 1 163 ? 2.661 7.092 17.078 1.00 92.75 163 ASP A O 1
ATOM 1279 N N . THR A 1 164 ? 1.885 9.171 17.415 1.00 94.62 164 THR A N 1
ATOM 1280 C CA . THR A 1 164 ? 0.785 8.769 18.297 1.00 94.62 164 THR A CA 1
ATOM 1281 C C . THR A 1 164 ? -0.232 7.907 17.555 1.00 94.62 164 THR A C 1
ATOM 1283 O O . THR A 1 164 ? -0.570 6.828 18.032 1.00 94.62 164 THR A O 1
ATOM 1286 N N . GLN A 1 165 ? -0.668 8.327 16.367 1.00 94.50 165 GLN A N 1
ATOM 1287 C CA . GLN A 1 165 ? -1.628 7.565 15.564 1.00 94.50 165 GLN A CA 1
ATOM 1288 C C . GLN A 1 165 ? -1.040 6.237 15.082 1.00 94.50 165 GLN A C 1
ATOM 1290 O O . GLN A 1 165 ? -1.709 5.207 15.126 1.00 94.50 165 GLN A O 1
ATOM 1295 N N . ALA A 1 166 ? 0.229 6.228 14.666 1.00 93.38 166 ALA A N 1
ATOM 1296 C CA . ALA A 1 166 ? 0.921 5.001 14.291 1.00 93.38 166 ALA A CA 1
ATOM 1297 C C . ALA A 1 166 ? 0.981 4.012 15.469 1.00 93.38 166 ALA A C 1
ATOM 1299 O O . ALA A 1 166 ? 0.770 2.812 15.282 1.00 93.38 166 ALA A O 1
ATOM 1300 N N . LYS A 1 167 ? 1.213 4.504 16.691 1.00 93.19 167 LYS A N 1
ATOM 1301 C CA . LYS A 1 167 ? 1.183 3.682 17.904 1.00 93.19 167 LYS A CA 1
ATOM 1302 C C . LYS A 1 167 ? -0.216 3.129 18.193 1.00 93.19 167 LYS A C 1
ATOM 1304 O O . LYS A 1 167 ? -0.335 1.926 18.403 1.00 93.19 167 LYS A O 1
ATOM 1309 N N . GLU A 1 168 ? -1.254 3.962 18.136 1.00 93.62 168 GLU A N 1
ATOM 1310 C CA . GLU A 1 168 ? -2.651 3.535 18.322 1.00 93.62 168 GLU A CA 1
ATOM 1311 C C . GLU A 1 168 ? -3.056 2.440 17.328 1.00 93.62 168 GLU A C 1
ATOM 1313 O O . GLU A 1 168 ? -3.639 1.425 17.707 1.00 93.62 168 GLU A O 1
ATOM 1318 N N . ILE A 1 169 ? -2.716 2.619 16.048 1.00 94.12 169 ILE A N 1
ATOM 1319 C CA . ILE A 1 169 ? -2.983 1.625 15.006 1.00 94.12 169 ILE A CA 1
ATOM 1320 C C . ILE A 1 169 ? -2.249 0.325 15.321 1.00 94.12 169 ILE A C 1
ATOM 1322 O O . ILE A 1 169 ? -2.843 -0.747 15.239 1.00 94.12 169 ILE A O 1
ATOM 1326 N N . LYS A 1 170 ? -0.964 0.407 15.682 1.00 92.31 170 LYS A N 1
ATOM 1327 C CA . LYS A 1 170 ? -0.149 -0.769 15.989 1.00 92.31 170 LYS A CA 1
ATOM 1328 C C . LYS A 1 170 ? -0.715 -1.559 17.169 1.00 92.31 170 LYS A C 1
ATOM 1330 O O . LYS A 1 170 ? -0.752 -2.781 17.096 1.00 92.31 170 LYS A O 1
ATOM 1335 N N . GLU A 1 171 ? -1.161 -0.878 18.221 1.00 90.75 171 GLU A N 1
ATOM 1336 C CA . GLU A 1 171 ? -1.814 -1.505 19.376 1.00 90.75 171 GLU A CA 1
ATOM 1337 C C . GLU A 1 171 ? -3.147 -2.157 18.984 1.00 90.75 171 GLU A C 1
ATOM 1339 O O . GLU A 1 171 ? -3.442 -3.261 19.424 1.00 90.75 171 GLU A O 1
ATOM 1344 N N . ALA A 1 172 ? -3.921 -1.532 18.094 1.00 89.00 172 ALA A N 1
ATOM 1345 C CA . ALA A 1 172 ? -5.199 -2.063 17.621 1.00 89.00 172 ALA A CA 1
ATOM 1346 C C . ALA A 1 172 ? -5.087 -3.184 16.562 1.00 89.00 172 ALA A C 1
ATOM 1348 O O . ALA A 1 172 ? -6.107 -3.777 16.196 1.00 89.00 172 ALA A O 1
ATOM 1349 N N . LEU A 1 173 ? -3.887 -3.447 16.031 1.00 86.56 173 LEU A N 1
ATOM 1350 C CA . LEU A 1 173 ? -3.598 -4.575 15.135 1.00 86.56 173 LEU A CA 1
ATOM 1351 C C . LEU A 1 173 ? -3.272 -5.879 15.892 1.00 86.56 173 LEU A C 1
ATOM 1353 O O . LEU A 1 173 ? -3.258 -6.933 15.253 1.00 86.56 173 LEU A O 1
ATOM 1357 N N . GLN A 1 174 ? -2.988 -5.805 17.199 1.00 69.69 174 GLN A N 1
ATOM 1358 C CA . GLN A 1 174 ? -2.701 -6.951 18.077 1.00 69.69 174 GLN A CA 1
ATOM 1359 C C . GLN A 1 174 ? -3.987 -7.659 18.520 1.00 69.69 174 GLN A C 1
ATOM 1361 O O . GLN A 1 174 ? -3.932 -8.900 18.667 1.00 69.69 174 GLN A O 1
#